Protein AF-A0A5B0Q0K3-F1 (afdb_monomer_lite)

Radius of gyration: 15.87 Å; chains: 1; bounding box: 36×34×45 Å

Sequence (151 aa):
MAVQGGFTRAMNKDQPETLYTKTWKPCGLPYFSRLFNRGVAICTGSGIGAVGSTCIQHGDWFLIWIGADLEKTYGSEFINFIKSKIEPERLLIWDTKGPLGRPDVNVELEKVYKQWNAQVALFIGSPALNKSVLRTSRARGIPVFGSIWDA

Organism: NCBI:txid56615

Structure (mmCIF, N/CA/C/O backbone):
data_AF-A0A5B0Q0K3-F1
#
_entry.id   AF-A0A5B0Q0K3-F1
#
loop_
_atom_site.group_PDB
_atom_site.id
_atom_site.type_symbol
_atom_site.label_atom_id
_atom_site.label_alt_id
_atom_site.label_comp_id
_atom_site.label_asym_id
_atom_site.label_entity_id
_atom_site.label_seq_id
_atom_site.pdbx_PDB_ins_code
_atom_site.Cartn_x
_atom_site.Cartn_y
_atom_site.Cartn_z
_atom_site.occupancy
_atom_site.B_iso_or_equiv
_atom_site.auth_seq_id
_atom_site.auth_comp_id
_atom_site.auth_asym_id
_atom_site.auth_atom_id
_atom_site.pdbx_PDB_model_num
ATOM 1 N N . MET A 1 1 ? 18.082 -7.806 -4.636 1.00 37.72 1 MET A N 1
ATOM 2 C CA . MET A 1 1 ? 17.449 -7.279 -5.866 1.00 37.72 1 MET A CA 1
ATOM 3 C C . MET A 1 1 ? 16.106 -7.968 -6.020 1.00 37.72 1 MET A C 1
ATOM 5 O O . MET A 1 1 ? 16.034 -9.145 -5.687 1.00 37.72 1 MET A O 1
ATOM 9 N N . ALA A 1 2 ? 15.049 -7.265 -6.437 1.00 52.75 2 ALA A N 1
ATOM 10 C CA . ALA A 1 2 ? 13.795 -7.933 -6.786 1.00 52.75 2 ALA A CA 1
ATOM 11 C C . ALA A 1 2 ? 14.090 -8.960 -7.889 1.00 52.75 2 ALA A C 1
ATOM 13 O O . ALA A 1 2 ? 14.764 -8.623 -8.863 1.00 52.75 2 ALA A O 1
ATOM 14 N N . VAL A 1 3 ? 13.668 -10.211 -7.705 1.00 57.59 3 VAL A N 1
ATOM 15 C CA . VAL A 1 3 ? 13.892 -11.265 -8.700 1.00 57.59 3 VAL A CA 1
ATOM 16 C C . VAL A 1 3 ? 12.991 -10.952 -9.889 1.00 57.59 3 VAL A C 1
ATOM 18 O O . VAL A 1 3 ? 11.777 -11.109 -9.816 1.00 57.59 3 VAL A O 1
ATOM 21 N N . GLN A 1 4 ? 13.579 -10.417 -10.955 1.00 70.69 4 GLN A N 1
ATOM 22 C CA . GLN A 1 4 ? 12.873 -10.142 -12.200 1.00 70.69 4 GLN A CA 1
ATOM 23 C C . GLN A 1 4 ? 12.938 -11.384 -13.085 1.00 70.69 4 GLN A C 1
ATOM 25 O O . GLN A 1 4 ? 14.021 -11.911 -13.343 1.00 70.69 4 GLN A O 1
ATOM 30 N N . GLY A 1 5 ? 11.780 -11.842 -13.561 1.00 84.44 5 GLY A N 1
ATOM 31 C CA . GLY A 1 5 ? 11.713 -12.883 -14.584 1.00 84.44 5 GLY A CA 1
ATOM 32 C C . GLY A 1 5 ? 12.182 -12.369 -15.948 1.00 84.44 5 GLY A C 1
ATOM 33 O O . GLY A 1 5 ? 12.333 -11.161 -16.157 1.00 84.44 5 GLY A O 1
ATOM 34 N N . GLY A 1 6 ? 12.367 -13.287 -16.902 1.00 91.38 6 GLY A N 1
ATOM 35 C CA . GLY A 1 6 ? 12.816 -12.954 -18.260 1.00 91.38 6 GLY A CA 1
ATOM 36 C C . GLY A 1 6 ? 11.945 -11.890 -18.936 1.00 91.38 6 GLY A C 1
ATOM 37 O O . GLY A 1 6 ? 12.482 -10.944 -19.504 1.00 91.38 6 GLY A O 1
ATOM 38 N N . PHE A 1 7 ? 10.619 -11.980 -18.775 1.00 89.00 7 PHE A N 1
ATOM 39 C CA . PHE A 1 7 ? 9.676 -10.994 -19.308 1.00 89.00 7 PHE A CA 1
ATOM 40 C C . PHE A 1 7 ? 9.931 -9.581 -18.763 1.00 89.00 7 PHE A C 1
ATOM 42 O O . PHE A 1 7 ? 10.113 -8.645 -19.534 1.00 89.00 7 PHE A O 1
ATOM 49 N N . THR A 1 8 ? 10.003 -9.415 -17.438 1.00 89.19 8 THR A N 1
ATOM 50 C CA . THR A 1 8 ? 10.237 -8.103 -16.809 1.00 89.19 8 THR A CA 1
ATOM 51 C C . THR A 1 8 ? 11.583 -7.512 -17.221 1.00 89.19 8 THR A C 1
ATOM 53 O O . THR A 1 8 ? 11.679 -6.316 -17.485 1.00 89.19 8 THR A O 1
ATOM 56 N N . ARG A 1 9 ? 12.625 -8.348 -17.317 1.00 90.25 9 ARG A N 1
ATOM 57 C CA . ARG A 1 9 ? 13.950 -7.905 -17.761 1.00 90.25 9 ARG A CA 1
ATOM 58 C C . ARG A 1 9 ? 13.939 -7.447 -19.222 1.00 90.25 9 ARG A C 1
ATOM 60 O O . ARG A 1 9 ? 14.531 -6.413 -19.513 1.00 90.25 9 ARG A O 1
ATOM 67 N N . ALA A 1 10 ? 13.276 -8.193 -20.106 1.00 91.06 10 ALA A N 1
ATOM 68 C CA . ALA A 1 10 ? 13.122 -7.829 -21.513 1.00 91.06 10 ALA A CA 1
ATOM 69 C C . ALA A 1 10 ? 12.359 -6.505 -21.657 1.00 91.06 10 ALA A C 1
ATOM 71 O O . ALA A 1 10 ? 12.846 -5.597 -22.314 1.00 91.06 10 ALA A O 1
ATOM 72 N N . MET A 1 11 ? 11.249 -6.327 -20.931 1.00 91.44 11 MET A N 1
ATOM 73 C CA . MET A 1 11 ? 10.490 -5.069 -20.926 1.00 91.44 11 MET A CA 1
ATOM 74 C C . MET A 1 11 ? 11.338 -3.853 -20.532 1.00 91.44 11 MET A C 1
ATOM 76 O O . MET A 1 11 ? 11.250 -2.811 -21.173 1.00 91.44 11 MET A O 1
ATOM 80 N N . ASN A 1 12 ? 12.182 -3.990 -19.505 1.00 87.38 12 ASN A N 1
ATOM 81 C CA . ASN A 1 12 ? 13.04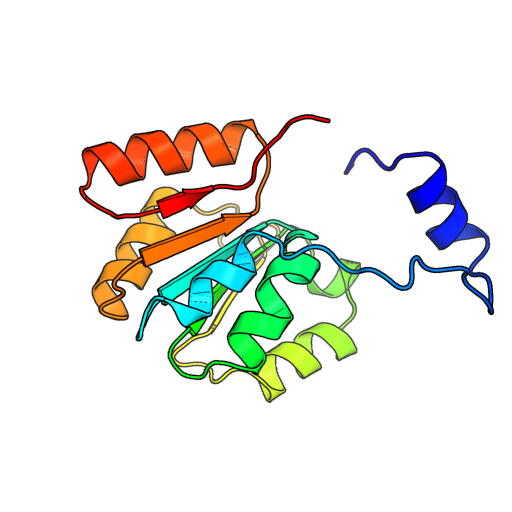9 -2.901 -19.049 1.00 87.38 12 ASN A CA 1
ATOM 82 C C . ASN A 1 12 ? 14.171 -2.569 -20.046 1.00 87.38 12 ASN A C 1
ATOM 84 O O . ASN A 1 12 ? 14.591 -1.416 -20.125 1.00 87.38 12 ASN A O 1
ATOM 88 N N . LYS A 1 13 ? 14.685 -3.580 -20.759 1.00 92.19 13 LYS A N 1
ATOM 89 C CA . LYS A 1 13 ? 15.811 -3.438 -21.688 1.00 92.19 13 LYS A CA 1
ATOM 90 C C . LYS A 1 13 ? 15.361 -2.982 -23.075 1.00 92.19 13 LYS A C 1
ATOM 92 O O . LYS A 1 13 ? 15.952 -2.061 -23.623 1.00 92.19 13 LYS A O 1
ATOM 97 N N . ASP A 1 14 ? 14.367 -3.662 -23.630 1.00 93.94 14 ASP A N 1
ATOM 98 C CA . ASP A 1 14 ? 13.995 -3.551 -25.039 1.00 93.94 14 ASP A CA 1
ATOM 99 C C . ASP A 1 14 ? 12.951 -2.449 -25.272 1.00 93.94 14 ASP A C 1
ATOM 101 O O . ASP A 1 14 ? 12.834 -1.971 -26.393 1.00 93.94 14 ASP A O 1
ATOM 105 N N . GLN A 1 15 ? 12.217 -2.041 -24.223 1.00 92.69 15 GLN A N 1
ATOM 106 C CA . GLN A 1 15 ? 11.249 -0.930 -24.226 1.00 92.69 15 GLN A CA 1
ATOM 107 C C . GLN A 1 15 ? 10.373 -0.873 -25.497 1.00 92.69 15 GLN A C 1
ATOM 109 O O . GLN A 1 15 ? 10.385 0.126 -26.216 1.00 92.69 15 GLN A O 1
ATOM 114 N N . PRO A 1 16 ? 9.623 -1.947 -25.814 1.00 94.44 16 PRO A N 1
ATOM 115 C CA . PRO A 1 16 ? 8.884 -2.030 -27.069 1.00 94.44 16 PRO A CA 1
ATOM 116 C C . PRO A 1 16 ? 7.770 -0.975 -27.153 1.00 94.44 16 PRO A C 1
ATOM 118 O O . PRO A 1 16 ? 7.033 -0.761 -26.192 1.00 94.44 16 PRO A O 1
ATOM 121 N N . GLU A 1 17 ? 7.587 -0.384 -28.338 1.00 96.06 17 GLU A N 1
ATOM 122 C CA . GLU A 1 17 ? 6.535 0.616 -28.603 1.00 96.06 17 GLU A CA 1
ATOM 123 C C . GLU A 1 17 ? 5.120 0.015 -28.645 1.00 96.06 17 GLU A C 1
ATOM 125 O O . GLU A 1 17 ? 4.126 0.724 -28.496 1.00 96.06 17 GLU A O 1
ATOM 130 N N . THR A 1 18 ? 5.006 -1.302 -28.844 1.00 95.81 18 THR A N 1
ATOM 131 C CA . THR A 1 18 ? 3.722 -2.008 -28.936 1.00 95.81 18 THR A CA 1
ATOM 132 C C . THR A 1 18 ? 3.701 -3.253 -28.054 1.00 95.81 18 THR A C 1
ATOM 134 O O . THR A 1 18 ? 4.672 -4.005 -27.972 1.00 95.81 18 THR A O 1
ATOM 137 N N . LEU A 1 19 ? 2.566 -3.480 -27.383 1.00 93.94 19 LEU A N 1
ATOM 138 C CA . LEU A 1 19 ? 2.332 -4.640 -26.524 1.00 93.94 19 LEU A CA 1
ATOM 139 C C . LEU A 1 19 ? 1.011 -5.318 -26.881 1.00 93.94 19 LEU A C 1
ATOM 141 O O . LEU A 1 19 ? -0.044 -4.686 -26.908 1.00 93.94 19 LEU A O 1
ATOM 145 N N . TYR A 1 20 ? 1.054 -6.635 -27.064 1.00 92.62 20 TYR A N 1
ATOM 146 C CA . TYR A 1 20 ? -0.151 -7.453 -27.155 1.00 92.62 20 TYR A CA 1
ATOM 147 C C . TYR A 1 20 ? -0.676 -7.726 -25.749 1.00 92.62 20 TYR A C 1
ATOM 149 O O . TYR A 1 20 ? 0.029 -8.283 -24.907 1.00 92.62 20 TYR A O 1
ATOM 157 N N . THR A 1 21 ? -1.927 -7.353 -25.477 1.00 92.12 21 THR A N 1
ATOM 158 C CA . THR A 1 21 ? -2.551 -7.610 -24.175 1.00 92.12 21 THR A CA 1
ATOM 159 C C . THR A 1 21 ? -3.818 -8.435 -24.330 1.00 92.12 21 THR A C 1
ATOM 161 O O . THR A 1 21 ? -4.547 -8.304 -25.311 1.00 92.12 21 THR A O 1
ATOM 164 N N . LYS A 1 22 ? -4.107 -9.286 -23.340 1.00 91.06 22 LYS A N 1
ATOM 165 C CA . LYS A 1 22 ? -5.393 -9.992 -23.272 1.00 91.06 22 LYS A CA 1
ATOM 166 C C . LYS A 1 22 ? -6.529 -8.971 -23.175 1.00 91.06 22 LYS A C 1
ATOM 168 O O . LYS A 1 22 ? -6.433 -8.049 -22.364 1.00 91.06 22 LYS A O 1
ATOM 173 N N . THR A 1 23 ? -7.594 -9.156 -23.949 1.00 93.50 23 THR A N 1
ATOM 174 C CA . THR A 1 23 ? -8.800 -8.308 -23.904 1.00 93.50 23 THR A CA 1
ATOM 175 C C . THR A 1 23 ? -9.594 -8.528 -22.619 1.00 93.50 23 THR A C 1
ATOM 177 O O . THR A 1 23 ? -10.095 -7.579 -22.023 1.00 93.50 23 THR A O 1
ATOM 180 N N . TRP A 1 24 ? -9.643 -9.770 -22.137 1.00 91.00 24 TRP A N 1
ATOM 181 C CA . TRP A 1 24 ? -10.230 -10.105 -20.846 1.00 91.00 24 TRP A CA 1
ATOM 182 C C . TRP A 1 24 ? -9.276 -9.764 -19.692 1.00 91.00 24 TRP A C 1
ATOM 184 O O . TRP A 1 24 ? -8.127 -10.216 -19.663 1.00 91.00 24 TRP A O 1
ATOM 194 N N . LYS A 1 25 ? -9.766 -8.971 -18.733 1.00 84.12 25 LYS A N 1
ATOM 195 C CA . LYS A 1 25 ? -9.050 -8.574 -17.513 1.00 84.12 25 LYS A CA 1
ATOM 196 C C . LYS A 1 25 ? -9.792 -9.149 -16.297 1.00 84.12 25 LYS A C 1
ATOM 198 O O . LYS A 1 25 ? -10.816 -8.582 -15.911 1.00 84.12 25 LYS A O 1
ATOM 203 N N . PRO A 1 26 ? -9.343 -10.277 -15.717 1.00 82.19 26 PRO A N 1
ATOM 204 C CA . PRO A 1 26 ? -10.002 -10.843 -14.547 1.00 82.19 26 PRO A CA 1
ATOM 205 C C . PRO A 1 26 ? -9.944 -9.874 -13.365 1.00 82.19 26 PRO A C 1
ATOM 207 O O . PRO A 1 26 ? -8.995 -9.104 -13.204 1.00 82.19 26 PRO A O 1
ATOM 210 N N . CYS A 1 27 ? -10.974 -9.932 -12.526 1.00 84.44 27 CYS A N 1
ATOM 211 C CA . CYS A 1 27 ? -11.058 -9.118 -11.324 1.00 84.44 27 CYS A CA 1
ATOM 212 C C . CYS A 1 27 ? -10.034 -9.611 -10.296 1.00 84.44 27 CYS A C 1
ATOM 214 O O . CYS A 1 27 ? -10.108 -10.749 -9.840 1.00 84.44 27 CYS A O 1
ATOM 216 N N . GLY A 1 28 ? -9.069 -8.759 -9.946 1.00 86.56 28 GLY A N 1
ATOM 217 C CA . GLY A 1 28 ? -8.112 -9.036 -8.874 1.00 86.56 28 GLY A CA 1
ATOM 218 C C . GLY A 1 28 ? -8.672 -8.706 -7.490 1.00 86.56 28 GLY A C 1
ATOM 219 O O . GLY A 1 28 ? -9.761 -8.148 -7.365 1.00 86.56 28 GLY A O 1
ATOM 220 N N . LEU A 1 29 ? -7.877 -8.967 -6.447 1.00 90.69 29 LEU A N 1
ATOM 221 C CA . LEU A 1 29 ? -8.216 -8.657 -5.051 1.00 90.69 29 LEU A CA 1
ATOM 222 C C . LEU A 1 29 ? -8.796 -7.239 -4.823 1.00 90.69 29 LEU A C 1
ATOM 224 O O . LEU A 1 29 ? -9.776 -7.119 -4.090 1.00 90.69 29 LEU A O 1
ATOM 228 N N . PRO A 1 30 ? -8.281 -6.167 -5.458 1.00 91.75 30 PRO A N 1
ATOM 229 C CA . PRO A 1 30 ? -8.824 -4.819 -5.281 1.00 91.75 30 PRO A CA 1
ATOM 230 C C . PRO A 1 30 ? -10.280 -4.658 -5.727 1.00 91.75 30 PRO A C 1
ATOM 232 O O . PRO A 1 30 ? -10.947 -3.742 -5.272 1.00 91.75 30 PRO A O 1
ATOM 235 N N . TYR A 1 31 ? -10.815 -5.563 -6.554 1.00 91.31 31 TYR A N 1
ATOM 236 C CA . TYR A 1 31 ? -12.218 -5.532 -6.974 1.00 91.31 31 TYR A CA 1
ATOM 237 C C . TYR A 1 31 ? -13.197 -5.668 -5.795 1.00 91.31 31 TYR A C 1
ATOM 239 O O . TYR A 1 31 ? -14.299 -5.120 -5.855 1.00 91.31 31 TYR A O 1
ATOM 247 N N . PHE A 1 32 ? -12.786 -6.336 -4.708 1.00 88.75 32 PHE A N 1
ATOM 248 C CA . PHE A 1 32 ? -13.577 -6.440 -3.478 1.00 88.75 32 PHE A CA 1
ATOM 249 C C . PHE A 1 32 ? -13.807 -5.094 -2.790 1.00 88.75 32 PHE A C 1
ATOM 251 O O . PHE A 1 32 ? -14.665 -5.015 -1.913 1.00 88.75 32 PHE A O 1
ATOM 258 N N . SER A 1 33 ? -13.102 -4.031 -3.193 1.00 93.06 33 SER A N 1
ATOM 259 C CA . SER A 1 33 ? -13.285 -2.701 -2.620 1.00 93.06 33 SER A CA 1
ATOM 260 C C . SER A 1 33 ? -14.728 -2.208 -2.689 1.00 93.06 33 SER A C 1
ATOM 262 O O . SER A 1 33 ? -15.191 -1.537 -1.776 1.00 93.06 33 SER A O 1
ATOM 264 N N . ARG A 1 34 ? -15.461 -2.606 -3.735 1.00 93.38 34 ARG A N 1
ATOM 265 C CA . ARG A 1 34 ? -16.858 -2.224 -3.980 1.00 93.38 34 ARG A CA 1
ATOM 266 C C . ARG A 1 34 ? -17.855 -2.807 -2.978 1.00 93.38 34 ARG A C 1
ATOM 268 O O . ARG A 1 34 ? -19.005 -2.387 -2.974 1.00 93.38 34 ARG A O 1
ATOM 275 N N . LEU A 1 35 ? -17.440 -3.779 -2.166 1.00 95.25 35 LEU A N 1
ATOM 276 C CA . LEU A 1 35 ? -18.286 -4.388 -1.136 1.00 95.25 35 LEU A CA 1
ATOM 277 C C . LEU A 1 35 ? -18.237 -3.628 0.196 1.00 95.25 35 LEU A C 1
ATOM 279 O O . LEU A 1 35 ? -18.994 -3.954 1.107 1.00 95.25 35 LEU A O 1
ATOM 283 N N . PHE A 1 36 ? -17.344 -2.644 0.325 1.00 96.44 36 PHE A N 1
ATOM 284 C CA . PHE A 1 36 ? -17.099 -1.926 1.570 1.00 96.44 36 PHE A CA 1
ATOM 285 C C . PHE A 1 36 ? -17.136 -0.422 1.331 1.00 96.44 36 PHE A C 1
ATOM 287 O O . PHE A 1 36 ? -16.592 0.082 0.350 1.00 96.44 36 PHE A O 1
ATOM 294 N N . ASN A 1 37 ? -17.738 0.303 2.269 1.00 95.50 37 ASN A N 1
ATOM 295 C CA . ASN A 1 37 ? -17.801 1.758 2.204 1.00 95.50 37 ASN A CA 1
ATOM 296 C C . ASN A 1 37 ? -16.441 2.375 2.510 1.00 95.50 37 ASN A C 1
ATOM 298 O O . ASN A 1 37 ? -16.112 3.400 1.937 1.00 95.50 37 ASN A O 1
ATOM 302 N N . ARG A 1 38 ? -15.652 1.764 3.404 1.00 97.44 38 ARG A N 1
ATOM 303 C CA . ARG A 1 38 ? -14.377 2.326 3.859 1.00 97.44 38 ARG A CA 1
ATOM 304 C C . ARG A 1 38 ? -13.332 1.247 4.114 1.00 97.44 38 ARG A C 1
ATOM 306 O O . ARG A 1 38 ? -13.587 0.300 4.860 1.00 97.44 38 ARG A O 1
ATOM 313 N N . GLY A 1 39 ? -12.140 1.408 3.543 1.00 98.25 39 GLY A N 1
ATOM 314 C CA . GLY A 1 39 ? -11.086 0.393 3.609 1.00 98.25 39 GLY A CA 1
ATOM 315 C C . GLY A 1 39 ? -9.666 0.952 3.612 1.00 98.25 39 GLY A C 1
ATOM 316 O O . GLY A 1 39 ? -9.439 2.129 3.339 1.00 98.25 39 GLY A O 1
ATOM 317 N N . VAL A 1 40 ? -8.701 0.086 3.919 1.00 98.62 40 VAL A N 1
ATOM 318 C CA . VAL A 1 40 ? -7.262 0.374 3.797 1.00 98.62 40 VAL A CA 1
ATOM 319 C C . VAL A 1 40 ? -6.656 -0.550 2.751 1.00 98.62 40 VAL A C 1
ATOM 321 O O . VAL A 1 40 ? -6.738 -1.767 2.877 1.00 98.62 40 VAL A O 1
ATOM 324 N N . ALA A 1 41 ? -6.001 -0.007 1.735 1.00 98.12 41 ALA A N 1
ATOM 325 C CA . ALA A 1 41 ? -5.161 -0.782 0.837 1.00 98.12 41 ALA A CA 1
ATOM 326 C C . ALA A 1 41 ? -3.695 -0.574 1.213 1.00 98.12 41 ALA A C 1
ATOM 328 O O . ALA A 1 41 ? -3.172 0.536 1.144 1.00 98.12 41 ALA A O 1
ATOM 329 N N . ILE A 1 42 ? -3.021 -1.653 1.593 1.00 98.00 42 ILE A N 1
ATOM 330 C CA . ILE A 1 42 ? -1.597 -1.655 1.898 1.00 98.00 42 ILE A CA 1
ATOM 331 C C . ILE A 1 42 ? -0.845 -2.478 0.861 1.00 98.00 42 ILE A C 1
ATOM 333 O O . ILE A 1 42 ? -1.204 -3.615 0.550 1.00 98.00 42 ILE A O 1
ATOM 337 N N . CYS A 1 43 ? 0.217 -1.899 0.311 1.00 97.25 43 CYS A N 1
ATOM 338 C CA . CYS A 1 43 ? 1.031 -2.563 -0.690 1.00 97.25 43 CYS A CA 1
ATOM 339 C C . CYS A 1 43 ? 2.530 -2.340 -0.493 1.00 97.25 43 CYS A C 1
ATOM 341 O O . CYS A 1 43 ? 2.966 -1.305 0.015 1.00 97.25 43 CYS A O 1
ATOM 343 N N . THR A 1 44 ? 3.328 -3.322 -0.926 1.00 95.81 44 THR A N 1
ATOM 344 C CA . THR A 1 44 ? 4.790 -3.217 -0.944 1.00 95.81 44 THR A CA 1
ATOM 345 C C . THR A 1 44 ? 5.355 -3.188 -2.357 1.00 95.81 44 THR A C 1
ATOM 347 O O . THR A 1 44 ? 4.993 -4.035 -3.177 1.00 95.81 44 THR A O 1
ATOM 350 N N . GLY A 1 45 ? 6.295 -2.279 -2.627 1.00 93.81 45 GLY A N 1
ATOM 351 C CA . GLY A 1 45 ? 6.993 -2.198 -3.912 1.00 93.81 45 GLY A CA 1
ATOM 352 C C . GLY A 1 45 ? 6.018 -2.069 -5.086 1.00 93.81 45 GLY A C 1
ATOM 353 O O . GLY A 1 45 ? 5.181 -1.169 -5.090 1.00 93.81 45 GLY A O 1
ATOM 354 N N . SER A 1 46 ? 6.105 -2.981 -6.061 1.00 93.06 46 SER A N 1
ATOM 355 C CA . SER A 1 46 ? 5.253 -2.991 -7.264 1.00 93.06 46 SER A CA 1
ATOM 356 C C . SER A 1 46 ? 3.782 -3.314 -6.997 1.00 93.06 46 SER A C 1
ATOM 358 O O . SER A 1 46 ? 2.958 -3.166 -7.898 1.00 93.06 46 SER A O 1
ATOM 360 N N . GLY A 1 47 ? 3.415 -3.682 -5.763 1.00 94.38 47 GLY A N 1
ATOM 361 C CA . GLY A 1 47 ? 2.020 -3.880 -5.366 1.00 94.38 47 GLY A CA 1
ATOM 362 C C . GLY A 1 47 ? 1.132 -2.645 -5.573 1.00 94.38 47 GLY A C 1
ATOM 363 O O . GLY A 1 47 ? -0.084 -2.794 -5.686 1.00 94.38 47 GLY A O 1
ATOM 364 N N . ILE A 1 48 ? 1.719 -1.449 -5.709 1.00 96.38 48 ILE A N 1
ATOM 365 C CA . ILE A 1 48 ? 0.996 -0.227 -6.092 1.00 96.38 48 ILE A CA 1
ATOM 366 C C . ILE A 1 48 ? 0.248 -0.377 -7.421 1.00 96.38 48 ILE A C 1
ATOM 368 O O . ILE A 1 48 ? -0.845 0.162 -7.565 1.00 96.38 48 ILE A O 1
ATOM 372 N N . GLY A 1 49 ? 0.771 -1.172 -8.361 1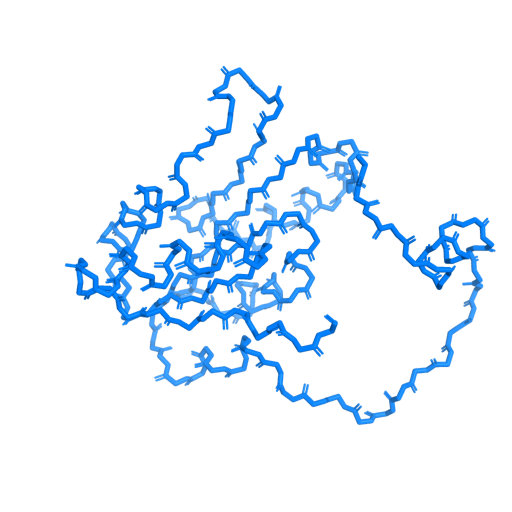.00 93.81 49 GLY A N 1
ATOM 373 C CA . GLY A 1 49 ? 0.104 -1.447 -9.635 1.00 93.81 49 GLY A CA 1
ATOM 374 C C . GLY A 1 49 ? -1.210 -2.220 -9.481 1.00 93.81 49 GLY A C 1
ATOM 375 O O . GLY A 1 49 ? -2.060 -2.150 -10.363 1.00 93.81 49 GLY A O 1
ATOM 376 N N . ALA A 1 50 ? -1.406 -2.923 -8.360 1.00 92.56 50 ALA A N 1
ATOM 377 C CA . ALA A 1 50 ? -2.661 -3.602 -8.059 1.00 92.56 50 ALA A CA 1
ATOM 378 C C . ALA A 1 50 ? -3.673 -2.650 -7.402 1.00 92.56 50 ALA A C 1
ATOM 380 O O . ALA A 1 50 ? -4.815 -2.571 -7.843 1.00 92.56 50 ALA A O 1
ATOM 381 N N . VAL A 1 51 ? -3.272 -1.926 -6.352 1.00 95.50 51 VAL A N 1
ATOM 382 C CA . VAL A 1 51 ? -4.221 -1.186 -5.492 1.00 95.50 51 VAL A CA 1
ATOM 383 C C . VAL A 1 51 ? -4.330 0.308 -5.790 1.00 95.50 51 VAL A C 1
ATOM 385 O O . VAL A 1 51 ? -5.324 0.924 -5.415 1.00 95.50 51 VAL A O 1
ATOM 388 N N . GLY A 1 52 ? -3.351 0.908 -6.472 1.00 95.88 52 GLY A N 1
ATOM 389 C CA . GLY A 1 52 ? -3.274 2.361 -6.647 1.00 95.88 52 GLY A CA 1
ATOM 390 C C . GLY A 1 52 ? -4.502 2.945 -7.343 1.00 95.88 52 GLY A C 1
ATOM 391 O O . GLY A 1 52 ? -5.086 3.911 -6.860 1.00 95.88 52 GLY A O 1
ATOM 392 N N . SER A 1 53 ? -4.968 2.307 -8.420 1.00 94.62 53 SER A N 1
ATOM 393 C CA . SER A 1 53 ? -6.176 2.735 -9.140 1.00 94.62 53 SER A CA 1
ATOM 394 C C . SER A 1 53 ? -7.437 2.677 -8.275 1.00 94.62 53 SER A C 1
ATOM 396 O O . SER A 1 53 ? -8.312 3.523 -8.428 1.00 94.62 53 SER A O 1
ATOM 398 N N . THR A 1 54 ? -7.514 1.730 -7.336 1.00 94.75 54 THR A N 1
ATOM 399 C CA . THR A 1 54 ? -8.643 1.610 -6.404 1.00 94.75 54 THR A CA 1
ATOM 400 C C . THR A 1 54 ? -8.684 2.805 -5.461 1.00 94.75 54 THR A C 1
ATOM 402 O O . THR A 1 54 ? -9.724 3.441 -5.337 1.00 94.75 54 THR A O 1
ATOM 405 N N . CYS A 1 55 ? -7.551 3.176 -4.863 1.00 97.44 55 CYS A N 1
ATOM 406 C CA . CYS A 1 55 ? -7.483 4.349 -3.991 1.00 97.44 55 CYS A CA 1
ATOM 407 C C . CYS A 1 55 ? -7.687 5.667 -4.754 1.00 97.44 55 CYS A C 1
ATOM 409 O O . CYS A 1 55 ? -8.198 6.621 -4.183 1.00 97.44 55 CYS A O 1
ATOM 411 N N . ILE A 1 56 ? -7.339 5.737 -6.041 1.00 97.50 56 ILE A N 1
ATOM 412 C CA . ILE A 1 56 ? -7.644 6.914 -6.874 1.00 97.50 56 ILE A CA 1
ATOM 413 C C . ILE A 1 56 ? -9.151 7.012 -7.168 1.00 97.50 56 ILE A C 1
ATOM 415 O O . ILE A 1 56 ? -9.705 8.104 -7.168 1.00 97.50 56 ILE A O 1
ATOM 419 N N . GLN A 1 57 ? -9.820 5.885 -7.431 1.00 94.81 57 GLN A N 1
ATOM 420 C CA . GLN A 1 57 ? -11.237 5.859 -7.826 1.00 94.81 57 GLN A CA 1
ATOM 421 C C . GLN A 1 57 ? -12.211 5.903 -6.641 1.00 94.81 57 GLN A C 1
ATOM 423 O O . GLN A 1 57 ? -13.359 6.304 -6.815 1.00 94.81 57 GLN A O 1
ATOM 428 N N . HIS A 1 58 ? -11.777 5.484 -5.451 1.00 95.12 58 HIS A N 1
ATOM 429 C CA . HIS A 1 58 ? -12.615 5.398 -4.260 1.00 95.12 58 HIS A CA 1
ATOM 430 C C . HIS A 1 58 ? -12.051 6.277 -3.134 1.00 95.12 58 HIS A C 1
ATOM 432 O O . HIS A 1 58 ? -11.054 5.926 -2.503 1.00 95.12 58 HIS A O 1
ATOM 438 N N . GLY A 1 59 ? -12.710 7.409 -2.864 1.00 96.00 59 GLY A N 1
ATOM 439 C CA . GLY A 1 59 ? -12.261 8.405 -1.878 1.00 96.00 59 GLY A CA 1
ATOM 440 C C . GLY A 1 59 ? -12.218 7.903 -0.430 1.00 96.00 59 GLY A C 1
ATOM 441 O O . GLY A 1 59 ? -11.396 8.358 0.356 1.00 96.00 59 GLY A O 1
ATOM 442 N N . ASP A 1 60 ? -13.025 6.900 -0.083 1.00 97.50 60 ASP A N 1
ATOM 443 C CA . ASP A 1 60 ? -13.031 6.290 1.253 1.00 97.50 60 ASP A CA 1
ATOM 444 C C . ASP A 1 60 ? -11.956 5.200 1.453 1.00 97.50 60 ASP A C 1
ATOM 446 O O . ASP A 1 60 ? -11.945 4.489 2.464 1.00 97.50 60 ASP A O 1
ATOM 450 N N . TRP A 1 61 ? -11.028 5.044 0.507 1.00 98.25 61 TRP A N 1
ATOM 451 C CA . TRP A 1 61 ? -9.923 4.093 0.619 1.00 98.25 61 TRP A CA 1
ATOM 452 C C . TRP A 1 61 ? -8.609 4.788 0.974 1.00 98.25 61 TRP A C 1
ATOM 454 O O . TRP A 1 61 ? -8.134 5.659 0.241 1.00 98.25 61 TRP A O 1
ATOM 464 N N . PHE A 1 62 ? -7.998 4.352 2.077 1.00 98.69 62 PHE A N 1
ATOM 465 C CA . PHE A 1 62 ? -6.675 4.797 2.513 1.00 98.69 62 PHE A CA 1
ATOM 466 C C . PHE A 1 62 ? -5.587 3.987 1.802 1.00 98.69 62 PHE A C 1
ATOM 468 O O . PHE A 1 62 ? -5.649 2.756 1.799 1.00 98.69 62 PHE A O 1
ATOM 475 N N . LEU A 1 63 ? -4.567 4.645 1.246 1.00 98.69 63 LEU A N 1
ATOM 476 C CA . LEU A 1 63 ? -3.404 3.982 0.651 1.00 98.69 63 LEU A CA 1
ATOM 477 C C . LEU A 1 63 ? -2.200 3.993 1.600 1.00 98.69 63 LEU A C 1
ATOM 479 O O . LEU A 1 63 ? -1.709 5.056 1.967 1.00 98.69 63 LEU A O 1
ATOM 483 N N . ILE A 1 64 ? -1.662 2.814 1.914 1.00 98.69 64 ILE A N 1
ATOM 484 C CA . ILE A 1 64 ? -0.333 2.644 2.512 1.00 98.69 64 ILE A CA 1
ATOM 485 C C . ILE A 1 64 ? 0.587 2.010 1.466 1.00 98.69 64 ILE A C 1
ATOM 487 O O . ILE A 1 64 ? 0.396 0.858 1.071 1.00 98.69 64 ILE A O 1
ATOM 491 N N . TRP A 1 65 ? 1.610 2.734 1.024 1.00 98.50 65 TRP A N 1
ATOM 492 C CA . TRP A 1 65 ? 2.583 2.245 0.054 1.00 98.50 65 TRP A CA 1
ATOM 493 C C . TRP A 1 65 ? 3.991 2.243 0.640 1.00 98.50 65 TRP A C 1
ATOM 495 O O . TRP A 1 65 ? 4.565 3.291 0.917 1.00 98.50 65 TRP A O 1
ATOM 505 N N . ILE A 1 66 ? 4.551 1.047 0.823 1.00 98.06 66 ILE A N 1
ATOM 506 C CA . ILE A 1 66 ? 5.858 0.842 1.454 1.00 98.06 66 ILE A CA 1
ATOM 507 C C . ILE A 1 66 ? 6.841 0.307 0.410 1.00 98.06 66 ILE A C 1
ATOM 509 O O . ILE A 1 66 ? 6.590 -0.708 -0.237 1.00 98.06 66 ILE A O 1
ATOM 513 N N . GLY A 1 67 ? 8.006 0.924 0.252 1.00 96.50 67 GLY A N 1
ATOM 514 C CA . GLY A 1 67 ? 9.020 0.432 -0.685 1.00 96.50 67 GLY A CA 1
ATOM 515 C C . GLY A 1 67 ? 10.421 0.899 -0.343 1.00 96.50 67 GLY A C 1
ATOM 516 O O . GLY A 1 67 ? 10.616 1.629 0.615 1.00 96.50 67 GLY A O 1
ATOM 517 N N . ALA A 1 68 ? 11.420 0.421 -1.075 1.00 95.25 68 ALA A N 1
ATOM 518 C CA . ALA A 1 68 ? 12.799 0.879 -0.931 1.00 95.25 68 ALA A CA 1
ATOM 519 C C . ALA A 1 68 ? 13.136 1.790 -2.108 1.00 95.25 68 ALA A C 1
ATOM 521 O O . ALA A 1 68 ? 12.892 1.379 -3.242 1.00 95.25 68 ALA A O 1
ATOM 522 N N . ASP A 1 69 ? 13.695 2.969 -1.833 1.00 94.44 69 ASP A N 1
ATOM 523 C CA . ASP A 1 69 ? 14.098 3.950 -2.844 1.00 94.44 69 ASP A CA 1
ATOM 524 C C . ASP A 1 69 ? 12.966 4.210 -3.860 1.00 94.44 69 ASP A C 1
ATOM 526 O O . ASP A 1 69 ? 13.131 4.028 -5.072 1.00 94.44 69 ASP A O 1
ATOM 530 N N . LEU A 1 70 ? 11.774 4.560 -3.365 1.00 94.31 70 LEU A N 1
ATOM 531 C CA . LEU A 1 70 ? 10.556 4.641 -4.181 1.00 94.31 70 LEU A CA 1
ATOM 532 C C . LEU A 1 70 ? 10.698 5.670 -5.304 1.00 94.31 70 LEU A C 1
ATOM 534 O O . LEU A 1 70 ? 10.432 5.357 -6.461 1.00 94.31 70 LEU A O 1
ATOM 538 N N . GLU A 1 71 ? 11.172 6.873 -4.989 1.00 94.38 71 GLU A N 1
ATOM 539 C CA . GLU A 1 71 ? 11.344 7.930 -5.988 1.00 94.38 71 GLU A CA 1
ATOM 540 C C . GLU A 1 71 ? 12.405 7.571 -7.033 1.00 94.38 71 GLU A C 1
ATOM 542 O O . GLU A 1 71 ? 12.197 7.789 -8.222 1.00 94.38 71 GLU A O 1
ATOM 547 N N . LYS A 1 72 ? 13.494 6.913 -6.625 1.00 94.62 72 LYS A N 1
ATOM 548 C CA . LYS A 1 72 ? 14.504 6.400 -7.561 1.00 94.62 72 LYS A CA 1
ATOM 549 C C . LYS A 1 72 ? 13.948 5.303 -8.472 1.00 94.62 72 LYS A C 1
ATOM 551 O O . LYS A 1 72 ? 14.382 5.178 -9.611 1.00 94.62 72 LYS A O 1
ATOM 556 N N . THR A 1 73 ? 13.031 4.483 -7.960 1.00 91.88 73 THR A N 1
ATOM 557 C CA . THR A 1 73 ? 12.475 3.332 -8.684 1.00 91.88 73 THR A CA 1
ATOM 558 C C . THR A 1 73 ? 11.372 3.740 -9.660 1.00 91.88 73 THR A C 1
ATOM 560 O O . THR A 1 73 ? 11.321 3.209 -10.764 1.00 91.88 73 THR A O 1
ATOM 563 N N . TYR A 1 74 ? 10.484 4.652 -9.256 1.00 93.19 74 TYR A N 1
ATOM 564 C CA . TYR A 1 7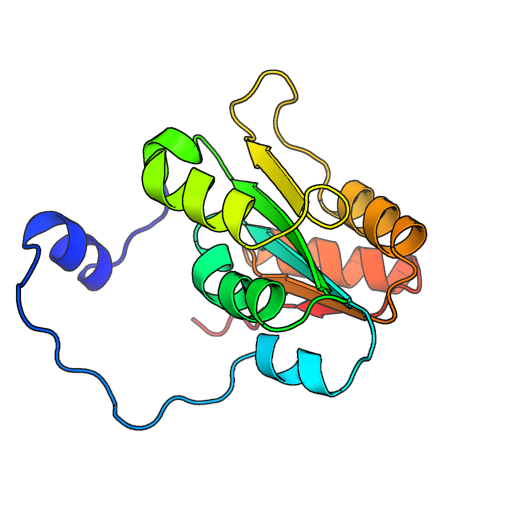4 ? 9.289 5.023 -10.025 1.00 93.19 74 TYR A CA 1
ATOM 565 C C . TYR A 1 74 ? 9.369 6.414 -10.666 1.00 93.19 74 TYR A C 1
ATOM 567 O O . TYR A 1 74 ? 8.534 6.741 -11.504 1.00 93.19 74 TYR A O 1
ATOM 575 N N . GLY A 1 75 ? 10.361 7.223 -10.293 1.00 95.69 75 GLY A N 1
ATOM 576 C CA . GLY A 1 75 ? 10.514 8.600 -10.747 1.00 95.69 75 GLY A CA 1
ATOM 577 C C . GLY A 1 75 ? 9.603 9.582 -10.008 1.00 95.69 75 GLY A C 1
ATOM 578 O O . GLY A 1 75 ? 8.504 9.244 -9.557 1.00 95.69 75 GLY A O 1
ATOM 579 N N . SER A 1 76 ? 10.053 10.834 -9.908 1.00 96.88 76 SER A N 1
ATOM 580 C CA . SER A 1 76 ? 9.315 11.907 -9.231 1.00 96.88 76 SER A CA 1
ATOM 581 C C . SER A 1 76 ? 7.954 12.174 -9.877 1.00 96.88 76 SER A C 1
ATOM 583 O O . SER A 1 76 ? 6.999 12.485 -9.172 1.00 96.88 76 SER A O 1
ATOM 585 N N . GLU A 1 77 ? 7.830 11.999 -11.197 1.00 97.81 77 GLU A N 1
ATOM 586 C CA . GLU A 1 77 ? 6.566 12.174 -11.921 1.00 97.81 77 GLU A CA 1
ATOM 587 C C . GLU A 1 77 ? 5.474 11.236 -11.392 1.00 97.81 77 GLU A C 1
ATOM 589 O O . GLU A 1 77 ? 4.391 11.694 -11.030 1.00 97.81 77 GLU A O 1
ATOM 594 N N . PHE A 1 78 ? 5.767 9.938 -11.258 1.00 96.56 78 PHE A N 1
ATOM 595 C CA . PHE A 1 78 ? 4.789 8.970 -10.765 1.00 96.56 78 PHE A CA 1
ATOM 596 C C . PHE A 1 78 ? 4.448 9.197 -9.288 1.00 96.56 78 PHE A C 1
ATOM 598 O O . PHE A 1 78 ? 3.283 9.125 -8.894 1.00 96.56 78 PHE A O 1
ATOM 605 N N . ILE A 1 79 ? 5.447 9.522 -8.462 1.00 97.38 79 ILE A N 1
ATOM 606 C CA . ILE A 1 79 ? 5.227 9.856 -7.048 1.00 97.38 79 ILE A CA 1
ATOM 607 C C . ILE A 1 79 ? 4.308 11.078 -6.922 1.00 97.38 79 ILE A C 1
ATOM 609 O O . ILE A 1 79 ? 3.351 11.057 -6.143 1.00 97.38 79 ILE A O 1
ATOM 613 N N . ASN A 1 80 ? 4.568 12.125 -7.705 1.00 98.00 80 ASN A N 1
ATOM 614 C CA . ASN A 1 80 ? 3.764 13.342 -7.714 1.00 98.00 80 ASN A CA 1
ATOM 615 C C . ASN A 1 80 ? 2.363 13.087 -8.270 1.00 98.00 80 ASN A C 1
ATOM 617 O O . ASN A 1 80 ? 1.395 13.613 -7.727 1.00 98.00 80 ASN A O 1
ATOM 621 N N . PHE A 1 81 ? 2.229 12.225 -9.280 1.00 98.12 81 PHE A N 1
ATOM 622 C CA . PHE A 1 81 ? 0.931 11.786 -9.776 1.00 98.12 81 PHE A CA 1
ATOM 623 C C . PHE A 1 81 ? 0.094 11.152 -8.657 1.00 98.12 81 PHE A C 1
ATOM 625 O O . PHE A 1 81 ? -1.026 11.602 -8.424 1.00 98.12 81 PHE A O 1
ATOM 632 N N . ILE A 1 82 ? 0.638 10.187 -7.903 1.00 98.25 82 ILE A N 1
ATOM 633 C CA . ILE A 1 82 ? -0.078 9.567 -6.774 1.00 98.25 82 ILE A CA 1
ATOM 634 C C . ILE A 1 82 ? -0.486 10.617 -5.733 1.00 98.25 82 ILE A C 1
ATOM 636 O O . ILE A 1 82 ? -1.657 10.674 -5.361 1.00 98.25 82 ILE A O 1
ATOM 640 N N . LYS A 1 83 ? 0.442 11.489 -5.320 1.00 98.19 83 LYS A N 1
ATOM 641 C CA . LYS A 1 83 ? 0.165 12.573 -4.358 1.00 98.19 83 LYS A CA 1
ATOM 642 C C . LYS A 1 83 ? -0.880 13.577 -4.861 1.00 98.19 83 LYS A C 1
ATOM 644 O O . LYS A 1 83 ? -1.599 14.153 -4.059 1.00 98.19 83 LYS A O 1
ATOM 649 N N . SER A 1 84 ? -0.977 13.789 -6.174 1.00 98.12 84 SER A N 1
ATOM 650 C CA . SER A 1 84 ? -1.976 14.686 -6.773 1.00 98.12 84 SER A CA 1
ATOM 651 C C . SER A 1 84 ? -3.377 14.076 -6.861 1.00 98.12 84 SER A C 1
ATOM 653 O O . SER A 1 84 ? -4.351 14.801 -7.050 1.00 98.12 84 SER A O 1
ATOM 655 N N . LYS A 1 85 ? -3.484 12.742 -6.788 1.00 98.31 85 LYS A N 1
ATOM 656 C CA . LYS A 1 85 ? -4.742 11.995 -6.944 1.00 98.31 85 LYS A CA 1
ATOM 657 C C . LYS A 1 85 ? -5.291 11.434 -5.637 1.00 98.31 85 LYS A C 1
ATOM 659 O O . LYS A 1 85 ? -6.429 10.974 -5.621 1.00 98.31 85 LYS A O 1
ATOM 664 N N . ILE A 1 86 ? -4.478 11.405 -4.587 1.00 98.31 86 ILE A N 1
ATOM 665 C CA . ILE A 1 86 ? -4.839 10.875 -3.277 1.00 98.31 86 ILE A CA 1
ATOM 666 C C . ILE A 1 86 ? -4.434 11.902 -2.226 1.00 98.31 86 ILE A C 1
ATOM 668 O O . ILE A 1 86 ? -3.268 12.268 -2.108 1.00 98.31 86 ILE A O 1
ATOM 672 N N . GLU A 1 87 ? -5.427 12.347 -1.475 1.00 97.50 87 GLU A N 1
ATOM 673 C CA . GLU A 1 87 ? -5.338 13.398 -0.481 1.00 97.50 87 GLU A CA 1
ATOM 674 C C . GLU A 1 87 ? -4.438 12.964 0.692 1.00 97.50 87 GLU A C 1
ATOM 676 O O . GLU A 1 87 ? -4.457 11.786 1.080 1.00 97.50 87 GLU A O 1
ATOM 681 N N . PRO A 1 88 ? -3.641 13.882 1.274 1.00 97.56 88 PRO A N 1
ATOM 682 C CA . PRO A 1 88 ? -2.674 13.548 2.321 1.00 97.56 88 PRO A CA 1
ATOM 683 C C . PRO A 1 88 ? -3.280 12.850 3.543 1.00 97.56 88 PRO A C 1
ATOM 685 O O . PRO A 1 88 ? -2.617 12.024 4.166 1.00 97.56 88 PRO A O 1
ATOM 688 N N . GLU A 1 89 ? -4.542 13.129 3.877 1.00 97.50 89 GLU A N 1
ATOM 689 C CA . GLU A 1 89 ? -5.235 12.550 5.034 1.00 97.50 89 GLU A CA 1
ATOM 690 C C . GLU A 1 89 ? -5.496 11.046 4.875 1.00 97.50 89 GLU A C 1
ATOM 692 O O . GLU A 1 89 ? -5.753 10.358 5.864 1.00 97.50 89 GLU A O 1
ATOM 697 N N . ARG A 1 90 ? -5.420 10.530 3.639 1.00 97.94 90 ARG A N 1
ATOM 698 C CA . ARG A 1 90 ? -5.656 9.121 3.301 1.00 97.94 90 ARG A CA 1
ATOM 699 C C . ARG A 1 90 ? -4.498 8.468 2.541 1.00 97.94 90 ARG A C 1
ATOM 701 O O . ARG A 1 90 ? -4.688 7.461 1.851 1.00 97.94 90 ARG A O 1
ATOM 708 N N . LEU A 1 91 ? -3.300 9.040 2.659 1.00 98.69 91 LEU A N 1
ATOM 709 C CA . LEU A 1 91 ? -2.103 8.597 1.955 1.00 98.69 91 LEU A CA 1
ATOM 710 C C . LEU A 1 91 ? -0.905 8.477 2.900 1.00 98.69 91 LEU A C 1
ATOM 712 O O . LEU A 1 91 ? -0.462 9.449 3.502 1.00 98.69 91 LEU A O 1
ATOM 716 N N . LEU A 1 92 ? -0.304 7.291 2.942 1.00 98.44 92 LEU A N 1
ATOM 717 C CA . LEU A 1 92 ? 0.982 7.038 3.581 1.00 98.44 92 LEU A CA 1
ATOM 718 C C . LEU A 1 92 ? 1.945 6.433 2.560 1.00 98.44 92 LEU A C 1
ATOM 720 O O . LEU A 1 92 ? 1.790 5.281 2.160 1.00 98.44 92 LEU A O 1
ATOM 724 N N . ILE A 1 93 ? 2.963 7.194 2.159 1.00 97.81 93 ILE A N 1
ATOM 725 C CA . ILE A 1 93 ? 4.078 6.697 1.344 1.00 97.81 93 ILE A CA 1
ATOM 726 C C . ILE A 1 93 ? 5.295 6.549 2.257 1.00 97.81 93 ILE A C 1
ATOM 728 O O . ILE A 1 93 ? 5.746 7.530 2.845 1.00 97.81 93 ILE A O 1
ATOM 732 N N . TRP A 1 94 ? 5.829 5.334 2.373 1.00 98.06 94 TRP A N 1
ATOM 733 C CA . TRP A 1 94 ? 6.944 5.013 3.261 1.00 98.06 94 TRP A CA 1
ATOM 734 C C . TRP A 1 94 ? 8.150 4.487 2.483 1.00 98.06 94 TRP A C 1
ATOM 736 O O . TRP A 1 94 ? 8.138 3.363 1.969 1.00 98.06 94 TRP A O 1
ATOM 746 N N . ASP A 1 95 ? 9.233 5.268 2.471 1.00 96.69 95 ASP A N 1
ATOM 747 C CA . ASP A 1 95 ? 10.520 4.819 1.946 1.00 96.69 95 ASP A CA 1
ATOM 748 C C . ASP A 1 95 ? 11.368 4.147 3.036 1.00 96.69 95 ASP A C 1
ATOM 750 O O . ASP A 1 95 ? 11.841 4.771 3.983 1.00 96.69 95 ASP A O 1
ATOM 754 N N . THR A 1 96 ? 11.577 2.844 2.882 1.00 96.50 96 THR A N 1
ATOM 755 C CA . THR A 1 96 ? 12.341 1.992 3.801 1.00 96.50 96 THR A CA 1
ATOM 756 C C . THR A 1 96 ? 13.850 2.236 3.771 1.00 96.50 96 THR A C 1
ATOM 758 O O . THR A 1 96 ? 14.553 1.734 4.648 1.00 96.50 96 THR A O 1
ATOM 761 N N . LYS A 1 97 ? 14.356 2.974 2.775 1.00 95.75 97 LYS A N 1
ATOM 762 C CA . LYS A 1 97 ? 15.744 3.456 2.708 1.00 95.75 97 LYS A CA 1
ATOM 763 C C . LYS A 1 97 ? 15.913 4.864 3.278 1.00 95.75 97 LYS A C 1
ATOM 765 O O . LYS A 1 97 ? 17.045 5.312 3.439 1.00 95.75 97 LYS A O 1
ATOM 770 N N . GLY A 1 98 ? 14.810 5.527 3.622 1.00 92.62 98 GLY A N 1
ATOM 771 C CA . GLY A 1 98 ? 14.816 6.791 4.344 1.00 92.62 98 GLY A CA 1
ATOM 772 C C . GLY A 1 98 ? 15.272 6.655 5.806 1.00 92.62 98 GLY A C 1
ATOM 773 O O . GLY A 1 98 ? 15.496 5.548 6.303 1.00 92.62 98 GLY A O 1
ATOM 774 N N . PRO A 1 99 ? 15.361 7.781 6.535 1.00 92.25 99 PRO A N 1
ATOM 775 C CA . PRO A 1 99 ? 15.903 7.835 7.899 1.00 92.25 99 PRO A CA 1
ATOM 776 C C . PRO A 1 99 ? 15.094 7.028 8.926 1.00 92.25 99 PRO A C 1
ATOM 778 O O . PRO A 1 99 ? 15.636 6.622 9.948 1.00 92.25 99 PRO A O 1
ATOM 781 N N . LEU A 1 100 ? 13.810 6.770 8.652 1.00 92.62 100 LEU A N 1
ATOM 782 C CA . LEU A 1 100 ? 12.932 5.970 9.513 1.00 92.62 100 LEU A CA 1
ATOM 783 C C . LEU A 1 100 ? 13.125 4.453 9.339 1.00 92.62 100 LEU A C 1
ATOM 785 O O . LEU A 1 100 ? 12.605 3.672 10.133 1.00 92.62 100 LEU A O 1
ATOM 789 N N . GLY A 1 101 ? 13.857 4.021 8.307 1.00 95.50 101 GLY A N 1
ATOM 790 C CA . GLY A 1 101 ? 14.090 2.609 8.022 1.00 95.50 101 GLY A CA 1
ATOM 791 C C . GLY A 1 101 ? 12.821 1.834 7.650 1.00 95.50 101 GLY A C 1
ATOM 792 O O . GLY A 1 101 ? 11.804 2.392 7.229 1.00 95.50 101 GLY A O 1
ATOM 793 N N . ARG A 1 102 ? 12.889 0.502 7.761 1.00 95.94 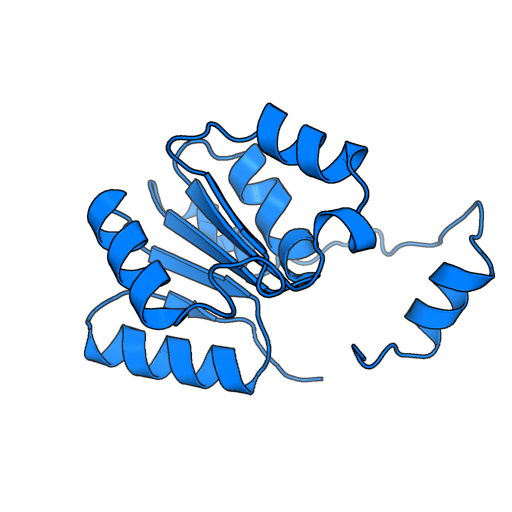102 ARG A N 1
ATOM 794 C CA . ARG A 1 102 ? 11.762 -0.389 7.449 1.00 95.94 102 ARG A CA 1
ATOM 795 C C . ARG A 1 102 ? 10.747 -0.395 8.607 1.00 95.94 102 ARG A C 1
ATOM 797 O O . ARG A 1 102 ? 11.144 -0.747 9.716 1.00 95.94 102 ARG A O 1
ATOM 804 N N . PRO A 1 103 ? 9.457 -0.108 8.352 1.00 96.25 103 PRO A N 1
ATOM 805 C CA . PRO A 1 103 ? 8.432 -0.123 9.389 1.00 96.25 103 PRO A CA 1
ATOM 806 C C . PRO A 1 103 ? 7.986 -1.550 9.723 1.00 96.25 103 PRO A C 1
ATOM 808 O O . PRO A 1 103 ? 8.105 -2.463 8.895 1.00 96.25 103 PRO A O 1
ATOM 811 N N . ASP A 1 104 ? 7.376 -1.725 10.898 1.00 96.81 104 ASP A N 1
ATOM 812 C CA . ASP A 1 104 ? 6.518 -2.884 11.147 1.00 96.81 104 ASP A CA 1
ATOM 813 C C . ASP A 1 104 ? 5.161 -2.660 10.472 1.00 96.81 104 ASP A C 1
ATOM 815 O O . ASP A 1 104 ? 4.297 -1.920 10.941 1.00 96.81 104 ASP A O 1
ATOM 819 N N . VAL A 1 105 ? 4.977 -3.350 9.352 1.00 97.25 105 VAL A N 1
ATOM 820 C CA . VAL A 1 105 ? 3.765 -3.323 8.526 1.00 97.25 105 VAL A CA 1
ATOM 821 C C . VAL A 1 105 ? 2.499 -3.639 9.330 1.00 97.25 105 VAL A C 1
ATOM 823 O O . VAL A 1 105 ? 1.452 -3.068 9.041 1.00 97.25 105 VAL A O 1
ATOM 826 N N . ASN A 1 106 ? 2.563 -4.517 10.339 1.00 97.81 106 ASN A N 1
ATOM 827 C CA . ASN A 1 106 ? 1.388 -4.859 11.146 1.00 97.81 106 ASN A CA 1
ATOM 828 C C . ASN A 1 106 ? 0.977 -3.705 12.060 1.00 97.81 106 ASN A C 1
ATOM 830 O O . ASN A 1 106 ? -0.212 -3.491 12.289 1.00 97.81 106 ASN A O 1
ATOM 834 N N . VAL A 1 107 ? 1.961 -2.990 12.608 1.00 97.81 107 VAL A N 1
ATOM 835 C CA . VAL A 1 107 ? 1.728 -1.830 13.474 1.00 97.81 107 VAL A CA 1
ATOM 836 C C . VAL A 1 107 ? 1.141 -0.685 12.657 1.00 97.81 107 VAL A C 1
ATOM 838 O O . VAL A 1 107 ? 0.106 -0.143 13.042 1.00 97.81 107 VAL A O 1
ATOM 841 N N . GLU A 1 108 ? 1.734 -0.373 11.502 1.00 98.06 108 GLU A N 1
ATOM 842 C CA . GLU A 1 108 ? 1.223 0.690 10.628 1.00 98.06 108 GLU A CA 1
ATOM 843 C C . GLU A 1 108 ? -0.181 0.374 10.105 1.00 98.06 108 GLU A C 1
ATOM 845 O O . GLU A 1 108 ? -1.053 1.242 10.118 1.00 98.06 108 GLU A O 1
ATOM 850 N N . LEU A 1 109 ? -0.436 -0.883 9.719 1.00 98.50 109 LEU A N 1
ATOM 851 C CA . LEU A 1 109 ? -1.767 -1.309 9.298 1.00 98.50 109 LEU A CA 1
ATOM 852 C C . LEU A 1 109 ? -2.796 -1.120 10.415 1.00 98.50 109 LEU A C 1
ATOM 854 O O . LEU A 1 109 ? -3.844 -0.536 10.171 1.00 98.50 109 LEU A O 1
ATOM 858 N N . GLU A 1 110 ? -2.522 -1.595 11.631 1.00 98.44 110 GLU A N 1
ATOM 859 C CA . GLU A 1 110 ? -3.459 -1.456 12.749 1.00 98.44 110 GLU A CA 1
ATOM 860 C C . GLU A 1 110 ? -3.732 0.009 13.094 1.00 98.44 110 GLU A C 1
ATOM 862 O O . GLU A 1 110 ? -4.886 0.391 13.306 1.00 98.44 110 GLU A O 1
ATOM 867 N N . LYS A 1 111 ? -2.677 0.827 13.139 1.00 98.44 111 LYS A N 1
ATOM 868 C CA . LYS A 1 111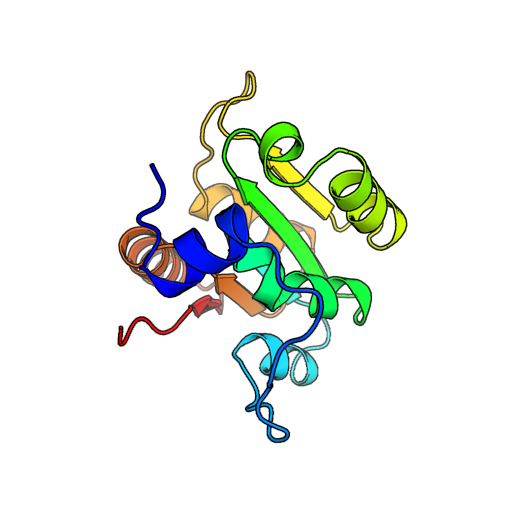 ? -2.772 2.255 13.427 1.00 98.44 111 LYS A CA 1
ATOM 869 C C . LYS A 1 111 ? -3.683 2.945 12.415 1.00 98.44 111 LYS A C 1
ATOM 871 O O . LYS A 1 111 ? -4.670 3.560 12.812 1.00 98.44 111 LYS A O 1
ATOM 876 N N . VAL A 1 112 ? -3.389 2.798 11.125 1.00 98.62 112 VAL A N 1
ATOM 877 C CA . VAL A 1 112 ? -4.169 3.425 10.051 1.00 98.62 112 VAL A CA 1
ATOM 878 C C . VAL A 1 112 ? -5.582 2.856 9.994 1.00 98.62 112 VAL A C 1
ATOM 880 O O . VAL A 1 112 ? -6.530 3.619 9.867 1.00 98.62 112 VAL A O 1
ATOM 883 N N . TYR A 1 113 ? -5.758 1.542 10.149 1.00 98.62 113 TYR A N 1
ATOM 884 C CA . TYR A 1 113 ? -7.076 0.902 10.151 1.00 98.62 113 TYR A CA 1
ATOM 885 C C . TYR A 1 113 ? -8.001 1.510 11.212 1.00 98.62 113 TYR A C 1
ATOM 887 O O . TYR A 1 113 ? -9.144 1.859 10.913 1.00 98.62 113 TYR A O 1
ATOM 895 N N . LYS A 1 114 ? -7.491 1.686 12.438 1.00 98.25 114 LYS A N 1
ATOM 896 C CA . LYS A 1 114 ? -8.232 2.302 13.546 1.00 98.25 114 LYS A CA 1
ATOM 897 C C . LYS A 1 114 ? -8.472 3.791 13.312 1.00 98.25 114 LYS A C 1
ATOM 899 O O . LYS A 1 114 ? -9.597 4.249 13.471 1.00 98.25 114 LYS A O 1
ATOM 904 N N . GLN A 1 115 ? -7.439 4.535 12.916 1.00 98.12 115 GLN A N 1
ATOM 905 C CA . GLN A 1 115 ? -7.532 5.982 12.683 1.00 98.12 115 GLN A CA 1
ATOM 906 C C . GLN A 1 115 ? -8.496 6.327 11.545 1.00 98.12 115 GLN A C 1
ATOM 908 O O . GLN A 1 115 ? -9.274 7.268 11.659 1.00 98.12 115 GLN A O 1
ATOM 913 N N . TRP A 1 116 ? -8.473 5.544 10.467 1.00 98.19 116 TRP A N 1
ATOM 914 C CA . TRP A 1 116 ? -9.363 5.719 9.325 1.00 98.19 116 TRP A CA 1
ATOM 915 C C . TRP A 1 116 ? -10.788 5.224 9.603 1.00 98.19 116 TRP A C 1
ATOM 917 O O . TRP A 1 116 ? -11.713 5.600 8.886 1.00 98.19 116 TRP A O 1
ATOM 927 N N . ASN A 1 117 ? -10.982 4.417 10.654 1.00 98.06 117 ASN A N 1
ATOM 928 C CA . ASN A 1 117 ? -12.220 3.690 10.938 1.00 98.06 117 ASN A CA 1
ATOM 929 C C . ASN A 1 117 ? -12.630 2.782 9.763 1.00 98.06 117 ASN A C 1
ATOM 931 O O . ASN A 1 117 ? -13.747 2.842 9.245 1.00 98.06 117 ASN A O 1
ATOM 935 N N . ALA A 1 118 ? -11.676 1.985 9.283 1.00 98.38 118 ALA A N 1
ATOM 936 C CA . ALA A 1 118 ? -11.887 1.079 8.164 1.00 98.38 118 ALA A CA 1
ATOM 937 C C . ALA A 1 118 ? -12.714 -0.152 8.561 1.00 98.38 118 ALA A C 1
ATOM 939 O O . ALA A 1 118 ? -12.707 -0.589 9.709 1.00 98.38 118 ALA A O 1
ATOM 940 N N . GLN A 1 119 ? -13.403 -0.733 7.578 1.00 98.31 119 GLN A N 1
ATOM 941 C CA . GLN A 1 119 ? -14.163 -1.980 7.726 1.00 98.31 119 GLN A CA 1
ATOM 942 C C . GLN A 1 119 ? -13.332 -3.208 7.335 1.00 98.31 119 GLN A C 1
ATOM 944 O O . GLN A 1 119 ? -13.611 -4.326 7.763 1.00 98.31 119 GLN A O 1
ATOM 949 N N . VAL A 1 120 ? -12.337 -3.001 6.472 1.00 98.19 120 VAL A N 1
ATOM 950 C CA . VAL A 1 120 ? -11.496 -4.051 5.899 1.00 98.19 120 VAL A CA 1
ATOM 951 C C . VAL A 1 120 ? -10.146 -3.479 5.477 1.00 98.19 120 VAL A C 1
ATOM 953 O O . VAL A 1 120 ? -10.036 -2.287 5.171 1.00 98.19 120 VAL A O 1
ATOM 956 N N . ALA A 1 121 ? -9.128 -4.334 5.397 1.00 98.19 121 ALA A N 1
ATOM 957 C CA . ALA A 1 121 ? -7.916 -4.026 4.656 1.00 98.19 121 ALA A CA 1
ATOM 958 C C . ALA A 1 121 ? -7.626 -5.018 3.523 1.00 98.19 121 ALA A C 1
ATOM 960 O O . ALA A 1 121 ? -7.954 -6.202 3.593 1.00 98.19 121 ALA A O 1
ATOM 961 N N . LEU A 1 122 ? -6.962 -4.527 2.483 1.00 97.38 122 LEU A N 1
ATOM 962 C CA . LEU A 1 122 ? -6.400 -5.319 1.397 1.00 97.38 122 LEU A CA 1
ATOM 963 C C . LEU A 1 122 ? -4.880 -5.244 1.485 1.00 97.38 122 LEU A C 1
ATOM 965 O O . LEU A 1 122 ? -4.327 -4.149 1.547 1.00 97.38 122 LEU A O 1
ATOM 969 N N . PHE A 1 123 ? -4.205 -6.389 1.474 1.00 97.25 123 PHE A N 1
ATOM 970 C CA . PHE A 1 123 ? -2.753 -6.464 1.575 1.00 97.25 123 PHE A CA 1
ATOM 971 C C . PHE A 1 123 ? -2.125 -7.099 0.332 1.00 97.25 123 PHE A C 1
ATOM 973 O O . PHE A 1 123 ? -2.402 -8.252 0.006 1.00 97.25 123 PHE A O 1
ATOM 980 N N . ILE A 1 124 ? -1.235 -6.357 -0.333 1.00 95.56 124 ILE A N 1
ATOM 981 C CA . ILE A 1 124 ? -0.444 -6.819 -1.480 1.00 95.56 124 ILE A CA 1
ATOM 982 C C . ILE A 1 124 ? 1.049 -6.719 -1.154 1.00 95.56 124 ILE A C 1
ATOM 984 O O . ILE A 1 124 ? 1.644 -5.642 -1.179 1.00 95.56 124 ILE A O 1
ATOM 988 N N . GLY A 1 125 ? 1.696 -7.848 -0.898 1.00 92.69 125 GLY A N 1
ATOM 989 C CA . GLY A 1 125 ? 3.128 -7.877 -0.612 1.00 92.69 125 GLY A CA 1
ATOM 990 C C . GLY A 1 125 ? 3.663 -9.294 -0.525 1.00 92.69 125 GLY A C 1
ATOM 991 O O . GLY A 1 125 ? 2.905 -10.240 -0.696 1.00 92.69 125 GLY A O 1
ATOM 992 N N . SER A 1 126 ? 4.967 -9.442 -0.278 1.00 91.31 126 SER A N 1
ATOM 993 C CA . SER A 1 126 ? 5.670 -10.734 -0.377 1.00 91.31 126 SER A CA 1
ATOM 994 C C . SER A 1 126 ? 5.003 -11.874 0.419 1.00 91.31 126 SER A C 1
ATOM 996 O O . SER A 1 126 ? 4.383 -11.605 1.450 1.00 91.31 126 SER A O 1
ATOM 998 N N . PRO A 1 127 ? 5.187 -13.156 0.031 1.00 90.81 127 PRO A N 1
ATOM 999 C CA . PRO A 1 127 ? 4.533 -14.290 0.697 1.00 90.81 127 PRO A CA 1
ATOM 1000 C C . PRO A 1 127 ? 4.755 -14.331 2.215 1.00 90.81 127 PRO A C 1
ATOM 1002 O O . PRO A 1 127 ? 3.823 -14.550 2.992 1.00 90.81 127 PRO A O 1
ATOM 1005 N N . ALA A 1 128 ? 5.992 -14.073 2.651 1.00 91.69 128 ALA A N 1
ATOM 1006 C CA . ALA A 1 128 ? 6.349 -14.047 4.065 1.00 91.69 128 ALA A CA 1
ATOM 1007 C C . ALA A 1 128 ? 5.605 -12.936 4.821 1.00 91.69 128 ALA A C 1
ATOM 1009 O O . ALA A 1 128 ? 5.083 -13.166 5.915 1.00 91.69 128 ALA A O 1
ATOM 1010 N N . LEU A 1 129 ? 5.518 -11.743 4.224 1.00 93.19 129 LEU A N 1
ATOM 1011 C CA . LEU A 1 129 ? 4.824 -10.615 4.832 1.00 93.19 129 LEU A CA 1
ATOM 1012 C C . LEU A 1 129 ? 3.306 -10.822 4.818 1.00 93.19 129 LEU A C 1
ATOM 1014 O O . LEU A 1 129 ? 2.661 -10.576 5.829 1.00 93.19 129 LEU A O 1
ATOM 1018 N N . ASN A 1 130 ? 2.757 -11.377 3.737 1.00 94.25 130 ASN A N 1
ATOM 1019 C CA . ASN A 1 130 ? 1.348 -11.745 3.614 1.00 94.25 130 ASN A CA 1
ATOM 1020 C C . ASN A 1 130 ? 0.923 -12.710 4.731 1.00 94.25 130 ASN A C 1
ATOM 1022 O O . ASN A 1 130 ? -0.056 -12.462 5.431 1.00 94.25 130 ASN A O 1
ATOM 1026 N N . LYS A 1 131 ? 1.713 -13.765 4.979 1.00 94.56 131 LYS A N 1
ATOM 1027 C CA . LYS A 1 131 ? 1.469 -14.708 6.083 1.00 94.56 131 LYS A CA 1
ATOM 1028 C C . LYS A 1 131 ? 1.525 -14.023 7.453 1.00 94.56 131 LYS A C 1
ATOM 1030 O O . LYS A 1 131 ? 0.702 -14.322 8.317 1.00 94.56 131 LYS A O 1
ATOM 1035 N N . SER A 1 132 ? 2.487 -13.120 7.651 1.00 95.62 132 SER A N 1
ATOM 1036 C CA . SER A 1 132 ? 2.634 -12.355 8.895 1.00 95.62 132 SER A CA 1
ATOM 1037 C C . SER A 1 132 ? 1.428 -11.447 9.152 1.00 95.62 132 SER A C 1
ATOM 1039 O O . SER A 1 132 ? 0.842 -11.511 10.234 1.00 95.62 132 SER A O 1
ATOM 1041 N N . VAL A 1 133 ? 1.011 -10.684 8.136 1.00 97.25 133 VAL A N 1
ATOM 1042 C CA . VAL A 1 133 ? -0.137 -9.771 8.193 1.00 97.25 133 VAL A CA 1
ATOM 1043 C C . VAL A 1 133 ? -1.420 -10.535 8.471 1.00 97.25 133 VAL A C 1
ATOM 1045 O O . VAL A 1 133 ? -2.089 -10.244 9.454 1.00 97.25 133 VAL A O 1
ATOM 1048 N N . LEU A 1 134 ? -1.727 -11.582 7.702 1.00 96.56 134 LEU A N 1
ATOM 1049 C CA . LEU A 1 134 ? -2.949 -12.365 7.908 1.00 96.56 134 LEU A CA 1
ATOM 1050 C C . LEU A 1 134 ? -3.030 -12.963 9.320 1.00 96.56 134 LEU A C 1
ATOM 1052 O O . LEU A 1 134 ? -4.084 -12.922 9.956 1.00 96.56 134 LEU A O 1
ATOM 1056 N N . ARG A 1 135 ? -1.914 -13.489 9.843 1.00 97.12 135 ARG A N 1
ATOM 1057 C CA . ARG A 1 135 ? -1.861 -14.048 11.201 1.00 97.12 135 ARG A CA 1
ATOM 1058 C C . ARG A 1 135 ? -2.086 -12.974 12.264 1.00 97.12 135 ARG A C 1
ATOM 1060 O O . ARG A 1 135 ? -2.892 -13.176 13.170 1.00 97.12 135 ARG A O 1
ATOM 1067 N N . THR A 1 136 ? -1.371 -11.857 12.167 1.00 97.69 136 THR A N 1
ATOM 1068 C CA . THR A 1 136 ? -1.424 -10.782 13.166 1.00 97.69 136 THR A CA 1
ATOM 1069 C C . THR A 1 136 ? -2.771 -10.068 13.138 1.00 97.69 136 THR A C 1
ATOM 1071 O O . THR A 1 136 ? -3.372 -9.859 14.187 1.00 97.69 136 THR A O 1
ATOM 1074 N N . SER A 1 137 ? -3.296 -9.772 11.949 1.00 98.00 137 SER A N 1
ATOM 1075 C CA . SER A 1 137 ? -4.618 -9.174 11.771 1.00 98.00 137 SER A CA 1
ATOM 1076 C C . SER A 1 137 ? -5.724 -10.059 12.337 1.00 98.00 137 SER A C 1
ATOM 1078 O O . SER A 1 137 ? -6.580 -9.555 13.059 1.00 98.00 137 SER A O 1
ATOM 1080 N N . ARG A 1 138 ? -5.659 -11.384 12.131 1.00 97.50 138 ARG A N 1
ATOM 1081 C CA . ARG A 1 138 ? -6.601 -12.325 12.758 1.00 97.50 138 ARG A CA 1
ATOM 1082 C C . ARG A 1 138 ? -6.547 -12.263 14.284 1.00 97.50 138 ARG A C 1
ATOM 1084 O O . ARG A 1 138 ? -7.595 -12.209 14.917 1.00 97.50 138 ARG A O 1
ATOM 1091 N N . ALA A 1 139 ? -5.349 -12.248 14.870 1.00 97.88 139 ALA A N 1
ATOM 1092 C CA . ALA A 1 139 ? -5.181 -12.142 16.322 1.00 97.88 139 ALA A CA 1
ATOM 1093 C C . ALA A 1 139 ? -5.689 -10.802 16.888 1.00 97.88 139 ALA A C 1
ATOM 1095 O O . ALA A 1 139 ? -6.102 -10.742 18.041 1.00 97.88 139 ALA A O 1
ATOM 1096 N N . ARG A 1 140 ? -5.676 -9.740 16.075 1.00 97.12 140 ARG A N 1
ATOM 1097 C CA . ARG A 1 140 ? -6.114 -8.385 16.445 1.00 97.12 140 ARG A CA 1
ATOM 1098 C C . ARG A 1 140 ? -7.560 -8.065 16.047 1.00 97.12 140 ARG A C 1
ATOM 1100 O O . ARG A 1 140 ? -7.996 -6.938 16.251 1.00 97.12 140 ARG A O 1
ATOM 1107 N N . GLY A 1 141 ? -8.294 -9.019 15.470 1.00 97.38 141 GLY A N 1
ATOM 1108 C CA . GLY A 1 141 ? -9.673 -8.808 15.017 1.00 97.38 141 GLY A CA 1
ATOM 1109 C C . GLY A 1 141 ? -9.810 -7.833 13.840 1.00 97.38 141 GLY A C 1
ATOM 1110 O O . GLY A 1 141 ? -10.860 -7.222 13.681 1.00 97.38 141 GLY A O 1
ATOM 1111 N N . ILE A 1 142 ? -8.763 -7.671 13.025 1.00 98.19 142 ILE A N 1
ATOM 1112 C CA . ILE A 1 142 ? -8.763 -6.807 11.837 1.00 98.19 142 ILE A CA 1
ATOM 1113 C C . ILE A 1 142 ? -9.096 -7.669 10.608 1.00 98.19 142 ILE A C 1
ATOM 1115 O O . ILE A 1 142 ? -8.307 -8.560 10.273 1.00 98.19 142 ILE A O 1
ATOM 1119 N N . PRO A 1 143 ? -10.220 -7.432 9.907 1.00 97.94 143 PRO A N 1
ATOM 1120 C CA . PRO A 1 143 ? -10.542 -8.124 8.664 1.00 97.94 143 PRO A CA 1
ATOM 1121 C C . PRO A 1 143 ? -9.558 -7.730 7.560 1.00 97.94 143 PRO A C 1
ATOM 1123 O O . PRO A 1 143 ? -9.454 -6.557 7.198 1.00 97.94 143 PRO A O 1
ATOM 1126 N N . VAL A 1 144 ? -8.832 -8.708 7.014 1.00 97.38 144 VAL A N 1
ATOM 1127 C CA . VAL A 1 144 ? -7.848 -8.480 5.948 1.00 97.38 144 VAL A CA 1
ATOM 1128 C C . VAL A 1 144 ? -7.955 -9.546 4.873 1.00 97.38 144 VAL A C 1
ATOM 1130 O O . VAL A 1 144 ? -7.934 -10.739 5.174 1.00 97.38 144 VAL A O 1
ATOM 1133 N N . PHE A 1 145 ? -7.975 -9.110 3.616 1.00 95.75 145 PHE A N 1
ATOM 1134 C CA . PHE A 1 145 ? -7.709 -9.977 2.477 1.00 95.75 145 PHE A CA 1
ATOM 1135 C C . PHE A 1 145 ? -6.268 -9.787 2.005 1.00 95.75 145 PHE A C 1
ATOM 1137 O O . PHE A 1 145 ? -5.835 -8.668 1.739 1.00 95.75 145 PHE A O 1
ATOM 1144 N N . GLY A 1 146 ? -5.520 -10.882 1.909 1.00 92.88 146 GLY A N 1
ATOM 1145 C CA . GLY A 1 146 ? -4.139 -10.883 1.434 1.00 92.88 146 GLY A CA 1
ATOM 1146 C C . GLY A 1 146 ? -4.026 -11.334 -0.019 1.00 92.88 146 GLY A C 1
ATOM 1147 O O . GLY A 1 146 ? -4.881 -12.058 -0.526 1.00 92.88 146 GLY A O 1
ATOM 1148 N N . SER A 1 147 ? -2.940 -10.938 -0.678 1.00 85.06 147 SER A N 1
ATOM 1149 C CA . SER A 1 147 ? -2.525 -11.481 -1.975 1.00 85.06 147 SER A CA 1
ATOM 1150 C C . SER A 1 147 ? -2.434 -13.012 -1.942 1.00 85.06 147 SER A C 1
ATOM 1152 O O . SER A 1 147 ? -1.875 -13.589 -1.004 1.00 85.06 147 SER A O 1
ATOM 1154 N N . ILE A 1 148 ? -2.971 -13.661 -2.977 1.00 73.38 148 ILE A N 1
ATOM 1155 C CA . ILE A 1 148 ? -2.761 -15.090 -3.230 1.00 73.38 148 ILE A CA 1
ATOM 1156 C C . ILE A 1 148 ? -1.379 -15.244 -3.870 1.00 73.38 148 ILE A C 1
ATOM 1158 O O . ILE A 1 148 ? -1.018 -14.476 -4.760 1.00 73.38 148 ILE A O 1
ATOM 1162 N N . TRP A 1 149 ? -0.613 -16.213 -3.380 1.00 65.31 149 TRP A N 1
ATOM 1163 C CA . TRP A 1 149 ? 0.688 -16.592 -3.919 1.00 65.31 149 TRP A CA 1
ATOM 1164 C C . TRP A 1 149 ? 0.594 -18.046 -4.376 1.00 65.31 149 TRP A C 1
ATOM 1166 O O . TRP A 1 149 ? 0.660 -18.953 -3.550 1.00 65.31 149 TRP A O 1
ATOM 1176 N N . ASP A 1 150 ? 0.368 -18.243 -5.670 1.00 53.22 150 ASP A N 1
ATOM 1177 C CA . ASP A 1 150 ? 0.274 -19.536 -6.361 1.00 53.22 150 ASP A CA 1
ATOM 1178 C C . ASP A 1 150 ? 1.355 -19.714 -7.448 1.00 53.22 150 ASP A C 1
ATOM 1180 O O . ASP A 1 150 ? 1.347 -20.716 -8.162 1.00 53.22 150 ASP A O 1
ATOM 1184 N N . ALA A 1 151 ? 2.271 -18.743 -7.557 1.00 47.19 151 ALA A N 1
ATOM 1185 C CA . ALA A 1 151 ? 3.354 -18.684 -8.541 1.00 47.19 151 ALA A CA 1
ATOM 1186 C C . ALA A 1 151 ? 4.639 -19.390 -8.089 1.00 47.19 151 ALA A C 1
ATOM 1188 O O . ALA A 1 151 ? 4.964 -19.321 -6.878 1.00 47.19 151 ALA A O 1
#

Secondary structure (DSSP, 8-state):
-----HHHHHHHHH--S-----S-----GGGGGGG-SSEEEEEEGGGHHHHHHHHHH-TTEEEEEEESSHHHHHHHHHHHHHHHHS-GGGEEEEETTSTT-S--HHHHHHHHHHHHT-SEEEEES-HHHHHHHHHHHHHTT--EEEPP---

InterPro domains:
  IPR052979 Adenylate-forming domain-containing protein [PTHR33927] (2-151)
  IPR060117 Adenylate-forming reductase 03009-like, C-terminal [PF26733] (30-150)

Foldseek 3Di:
DPDDDPVRVCCVPVVDPDDDDDPDDDDDPLNCVVVFLAEEEEEEDPCCVVNLVSCLVRLRYAYHYEYAPNCVVPNPVVVVVSPVRHDPVRYHYHHLNDPVHHDDPLVVRVVSCVVSVGPEYEYYDDPVVQVVNVVSCVVVVHHYDYDDDPD

pLDDT: mean 93.18, std 9.51, range [37.72, 98.69]

=== Feature glossary ===
The record interleaves many kinds of information about one protein. Here is each kind framed as the question it answers.

Q: What are the backbone torsion angles?
A: φ (phi) and ψ (psi) are the two rotatable backbone dihedrals per residue: φ is the C(i-1)–N–Cα–C torsion, ψ is the N–Cα–C–N(i+1) torsion, both in degrees on (−180°, 180°]. α-helical residues cluster near (−60°, −45°); β-strand residues near (−120°, +130°). A Ramachandran plot is simply a scatter of (φ, ψ) for every residue.

Q: What is the amino-acid chain?
A: This is the polypeptide sequence — one letter per residue, N-terminus first. Length ranges from a few dozen residues for small domains to over a thousand for large multi-domain proteins.

Q: How mobile is each atom in the crystal?
A: For experimental (PDB) structures, the B-factor (temperature factor) quantifies the positional spread of each atom in the crystal — a combination of thermal vibration and static disorder — in units of Å². High B-factors mark flexible loops or poorly resolved regions; low B-factors mark the rigid, well-ordered core.

Q: Are the domains correctly placed relative to each other?
A: Predicted Aligned Error (PAE) is an AlphaFold confidence matrix: entry (i, j) is the expected error in the position of residue j, in ångströms, when the prediction is superimposed on the true structure at residue i. Low PAE within a block of residues means that block is internally rigid and well-predicted; high PAE between two blocks means their relative placement is uncertain even if each block individually is confident.

Q: How confident is the AlphaFold model at each residue?
A: pLDDT is the predicted lDDT-Cα score: AlphaFold's confidence that the local environment of each residue (all inter-atomic distances within 15 Å) is correctly placed. It is a per-residue number between 0 and 100, with higher meaning more reliable.

Q: What family and function is it annotated with?
A: Functional annotations link the protein to curated databases. InterPro entries identify conserved domains and families by matching the sequence against member-database signatures (Pfam, PROSITE, CDD, …). Gene Ontology (GO) terms describe molecular function, biological process, and cellular component in a controlled vocabulary. CATH places the structure in a hierarchical fold classification (Class/Architecture/Topology/Homologous-superfamily). The organism is the source species.

Q: How big and how compact is the whole molecule?
A: Three whole-structure scalars: the radius of gyration (RMS distance of Cα from centroid, in Å), the count of Cα–Cα contacts (pairs closer than 8 Å and separated by more than four residues in sequence — i.e. tertiary, not local, contacts), and the bounding-box dimensions. Together they distinguish compact globular folds from extended fibres or disordered chains.

Q: What known structures does this most resemble?
A: The Foldseek neighbor list gives the closest experimentally determined structures in the PDB, ranked by structural alignment. TM-score near 1 means near-identical fold; near 0.3 means only rough topology match. This is how one finds what a novel AlphaFold prediction most resembles in the solved-structure universe.

Q: Which residues are buried vs exposed?
A: SASA measure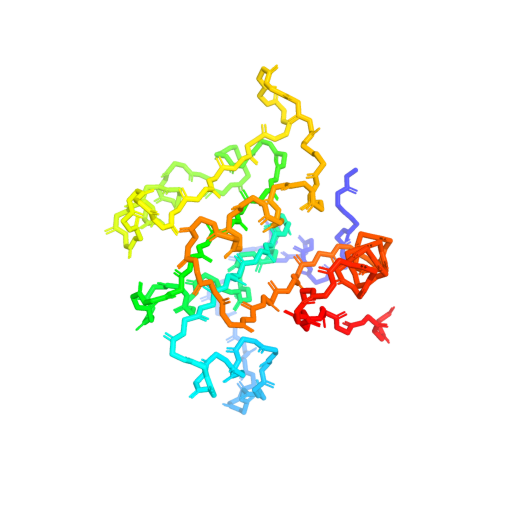s how much of the protein is reachable by solvent. It is computed by rolling a water-sized probe over the atomic surface and summing the exposed area (Å²). Per-residue SASA distinguishes core (buried, low SASA) from surface (exposed, high SASA) residues; total SASA is a whole-molecule size measure.

Q: Which residues are in helices, strands, or loops?
A: Eight-state secondary structure (DSSP): H is the canonical α-helix, G the tighter 3₁₀-helix, I the wider π-helix; E/B are β-structure, T and S are turns and bends, and '-' is everything else. DSSP derives these from the pattern of main-chain N–H···O=C hydrogen bonds, not from the sequence.

Q: Where is each backbone atom in 3D?
A: Structure coordinates are given as an mmCIF _atom_site loop: one row per atom with element, residue name, chain id, sequence number, and x/y/z position in Å. Only the four main-chain atoms per residue are included here; side chains are omitted to keep the record compact.

Q: What if only a Cα trace is available?
A: Three-state secondary structure (P-SEA) collapses the eight DSSP classes into helix (a), strand (b), and coil (c). P-SEA assigns these from Cα geometry alone — distances and angles — without requiring backbone oxygens, so it works on any Cα trace.

Q: What do the rendered images show?
A: The six renders are orthographic views along the three Cartesian axes in both directions. Representation (cartoon, sticks, or surface) and color scheme (sequence-rainbow or by-chain) vary across proteins so the training set covers all the common visualization conventions.

Q: What does the local fold look like, residue by residue?
A: Foldseek's 3Di representation compresses backbone geometry into a per-residue letter drawn from a learned twenty-state alphabet. It captures the tertiary interaction pattern around each residue — which residues are packed against it in space, regardless of where they are in sequence.

Q: What do the diagnostic plots show?
A: The contact map is a binary N×N matrix image: pixel (i, j) is dark where Cα_i and Cα_j are within 8 Å and |i−j|>4. Because the |i−j|>4 filter removes local helical contacts, off-diagonal stripes parallel to the main diagonal indicate parallel β-sheets; stripes perpendicular to it indicate antiparallel β-sheets. The Ramachandran plot scatters every residue's (φ, ψ) pair against the sterically allowed regions. The PAE heatmap renders the predicted-aligned-error matrix.